Protein AF-A0A9P1P147-F1 (afdb_monomer_lite)

Structure (mmCIF, N/CA/C/O backbone):
data_AF-A0A9P1P147-F1
#
_entry.id   AF-A0A9P1P147-F1
#
loop_
_atom_site.group_PDB
_atom_site.id
_atom_site.type_symbol
_atom_site.label_atom_id
_atom_site.label_alt_id
_atom_site.label_comp_id
_atom_site.label_asym_id
_atom_site.label_entity_id
_atom_site.label_seq_id
_atom_site.pdbx_PDB_ins_code
_atom_site.Cartn_x
_atom_site.Cartn_y
_atom_site.Cartn_z
_atom_site.occupancy
_atom_site.B_iso_or_equiv
_atom_site.auth_seq_id
_atom_site.auth_comp_id
_atom_site.auth_asym_id
_atom_site.auth_atom_id
_atom_site.pdbx_PDB_model_num
ATOM 1 N N . MET A 1 1 ? 6.180 4.358 -5.690 1.00 43.38 1 MET A N 1
ATOM 2 C CA . MET A 1 1 ? 6.542 5.656 -5.078 1.00 43.38 1 MET A CA 1
ATOM 3 C C . MET A 1 1 ? 7.533 5.379 -3.962 1.00 43.38 1 MET A C 1
ATOM 5 O O . MET A 1 1 ? 7.315 4.425 -3.232 1.00 43.38 1 MET A O 1
ATOM 9 N N . ASN A 1 2 ? 8.630 6.134 -3.877 1.00 40.50 2 ASN A N 1
ATOM 10 C CA . ASN A 1 2 ? 9.681 5.904 -2.882 1.00 40.50 2 ASN A CA 1
ATOM 11 C C . ASN A 1 2 ? 9.245 6.533 -1.541 1.00 40.50 2 ASN A C 1
ATOM 13 O O . ASN A 1 2 ? 9.333 7.747 -1.371 1.00 40.50 2 ASN A O 1
ATOM 17 N N . THR A 1 3 ? 8.679 5.734 -0.633 1.00 54.81 3 THR A N 1
ATOM 18 C CA . THR A 1 3 ? 8.133 6.177 0.670 1.00 54.81 3 THR A CA 1
ATOM 19 C C . THR A 1 3 ? 9.208 6.430 1.732 1.00 54.81 3 THR A C 1
ATOM 21 O O . THR A 1 3 ? 8.891 6.941 2.803 1.00 54.81 3 THR A O 1
ATOM 24 N N . GLU A 1 4 ? 10.479 6.133 1.442 1.00 53.59 4 GLU A N 1
ATOM 25 C CA . GLU A 1 4 ? 11.575 6.142 2.424 1.00 53.59 4 GLU A CA 1
ATOM 26 C C . GLU A 1 4 ? 11.877 7.513 3.056 1.00 53.59 4 GLU A C 1
ATOM 28 O O . GLU A 1 4 ? 12.443 7.551 4.141 1.00 53.59 4 GLU A O 1
ATOM 33 N N . ASN A 1 5 ? 11.438 8.623 2.450 1.00 61.03 5 ASN A N 1
ATOM 34 C CA . ASN A 1 5 ? 11.643 9.982 2.979 1.00 61.03 5 ASN A CA 1
ATOM 35 C C . ASN A 1 5 ? 10.345 10.768 3.233 1.00 61.03 5 ASN A C 1
ATOM 37 O O . ASN A 1 5 ? 10.384 11.981 3.451 1.00 61.03 5 ASN A O 1
ATOM 41 N N . GLN A 1 6 ? 9.180 10.117 3.200 1.00 81.81 6 GLN A N 1
ATOM 42 C CA . GLN A 1 6 ? 7.925 10.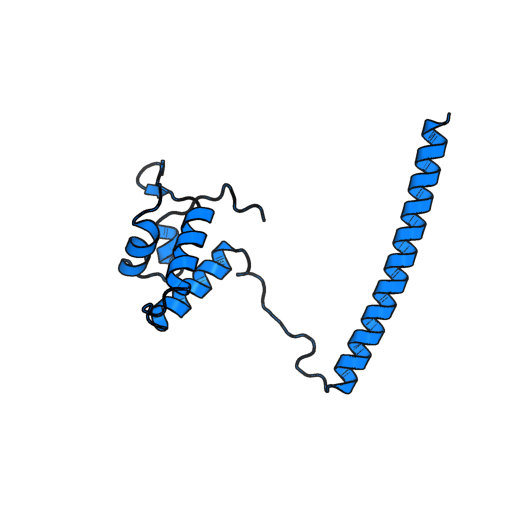799 3.509 1.00 81.81 6 GLN A CA 1
ATOM 43 C C . GLN A 1 6 ? 7.722 10.902 5.023 1.00 81.81 6 GLN A C 1
ATOM 45 O O . GLN A 1 6 ? 7.881 9.928 5.761 1.00 81.81 6 GLN A O 1
ATOM 50 N N . LYS A 1 7 ? 7.348 12.099 5.485 1.00 88.56 7 LYS A N 1
ATOM 51 C CA . LYS A 1 7 ? 7.080 12.394 6.897 1.00 88.56 7 LYS A CA 1
ATOM 52 C C . LYS A 1 7 ? 5.585 12.576 7.133 1.00 88.56 7 LYS A C 1
ATOM 54 O O . LYS A 1 7 ? 4.875 13.150 6.309 1.00 88.56 7 LYS A O 1
ATOM 59 N N . ILE A 1 8 ? 5.100 12.104 8.277 1.00 90.88 8 ILE A N 1
ATOM 60 C CA . ILE A 1 8 ? 3.690 12.169 8.659 1.00 90.88 8 ILE A CA 1
ATOM 61 C C . ILE A 1 8 ? 3.524 12.684 10.088 1.00 90.88 8 ILE A C 1
ATOM 63 O O . ILE A 1 8 ? 4.333 12.408 10.970 1.00 90.88 8 ILE A O 1
ATOM 67 N N . THR A 1 9 ? 2.455 13.442 10.332 1.00 92.56 9 THR A N 1
ATOM 68 C CA . THR A 1 9 ? 2.112 13.956 11.662 1.00 92.56 9 THR A CA 1
ATOM 69 C C . THR A 1 9 ? 0.949 13.176 12.270 1.00 92.56 9 THR A C 1
ATOM 71 O O . THR A 1 9 ? 0.176 12.502 11.583 1.00 92.56 9 THR A O 1
ATOM 74 N N . ARG A 1 10 ? 0.739 13.344 13.581 1.00 92.75 10 ARG A N 1
ATOM 75 C CA . ARG A 1 10 ? -0.474 12.844 14.255 1.00 92.75 10 ARG A CA 1
ATOM 76 C C . ARG A 1 10 ? -1.758 13.404 13.639 1.00 92.75 10 ARG A C 1
ATOM 78 O O . ARG A 1 10 ? -2.780 12.728 13.681 1.00 92.75 10 ARG A O 1
ATOM 85 N N . LEU A 1 11 ? -1.718 14.624 13.097 1.00 90.06 11 LEU A N 1
ATOM 86 C CA . LEU A 1 11 ? -2.882 15.263 12.489 1.00 90.06 11 LEU A CA 1
ATOM 87 C C . LEU A 1 11 ? -3.289 14.554 11.192 1.00 90.06 11 LEU A C 1
ATOM 89 O O . LEU A 1 11 ? -4.472 14.284 11.012 1.00 90.06 11 LEU A O 1
ATOM 93 N N . HIS A 1 12 ? -2.319 14.161 10.361 1.00 90.06 12 HIS A N 1
ATOM 94 C CA . HIS A 1 12 ? -2.579 13.371 9.151 1.00 90.06 12 HIS A CA 1
ATOM 95 C C . HIS A 1 12 ? -3.219 12.015 9.486 1.00 90.06 12 HIS A C 1
ATOM 97 O O . HIS A 1 12 ? -4.187 11.593 8.863 1.00 90.06 12 HIS A O 1
ATOM 103 N N . LEU A 1 13 ? -2.734 11.339 10.532 1.00 91.00 13 LEU A N 1
ATOM 104 C CA . LEU A 1 13 ? -3.320 10.071 10.975 1.00 91.00 13 LEU A CA 1
ATOM 105 C C . LEU A 1 13 ? -4.774 10.235 11.449 1.00 91.00 13 LEU A C 1
ATOM 107 O O . LEU A 1 13 ? -5.620 9.386 11.168 1.00 91.00 13 LEU A O 1
ATOM 111 N N . LYS A 1 14 ? -5.086 11.343 12.131 1.00 91.56 14 LYS A N 1
ATOM 112 C CA . LYS A 1 14 ? -6.461 11.675 12.534 1.00 91.56 14 LYS A CA 1
ATOM 113 C C . LYS A 1 14 ? -7.359 11.992 11.344 1.00 91.56 14 LYS A C 1
ATOM 115 O O . LYS A 1 14 ? -8.501 11.541 11.333 1.00 91.56 14 LYS A O 1
ATOM 120 N N . SER A 1 15 ? -6.866 12.737 10.351 1.00 88.06 15 SER A N 1
ATOM 121 C CA . SER A 1 15 ? -7.654 13.057 9.152 1.00 88.06 15 SER A CA 1
ATOM 122 C C . SER A 1 15 ? -8.009 11.811 8.338 1.00 88.06 15 SER A C 1
ATOM 124 O O . SER A 1 15 ? -9.024 11.809 7.654 1.00 88.06 15 SER A O 1
ATOM 126 N N . LEU A 1 16 ? -7.239 10.727 8.478 1.00 87.31 16 LEU A N 1
ATOM 127 C CA . LEU A 1 16 ? -7.547 9.409 7.909 1.00 87.31 16 LEU A CA 1
ATOM 128 C C . LEU A 1 16 ? -8.525 8.575 8.769 1.00 87.31 16 LEU A C 1
ATOM 130 O O . LEU A 1 16 ? -8.709 7.382 8.540 1.00 87.31 16 LEU A O 1
ATOM 134 N N . GLY A 1 17 ? -9.162 9.173 9.781 1.00 85.81 17 GLY A N 1
ATOM 135 C CA . GLY A 1 17 ? -10.225 8.539 10.570 1.00 85.81 17 GLY A CA 1
ATOM 136 C C . GLY A 1 17 ? -9.752 7.720 11.778 1.00 85.81 17 GLY A C 1
ATOM 137 O O . GLY A 1 17 ? -10.566 7.032 12.420 1.00 85.81 17 GLY A O 1
ATOM 138 N N . LEU A 1 18 ? -8.461 7.793 12.131 1.00 92.25 18 LEU A N 1
ATOM 139 C CA . LEU A 1 18 ? -7.948 7.195 13.363 1.00 92.25 18 LEU A CA 1
ATOM 140 C C . LEU A 1 18 ? -8.351 8.012 14.592 1.00 92.25 18 LEU A C 1
ATOM 142 O O . LEU A 1 18 ? -8.222 9.230 14.650 1.00 92.25 18 LEU A O 1
ATOM 146 N N . THR A 1 19 ? -8.794 7.302 15.626 1.00 91.62 19 THR A N 1
ATOM 147 C CA . THR A 1 19 ? -9.081 7.891 16.940 1.00 91.62 19 THR A CA 1
ATOM 148 C C . THR A 1 19 ? -7.789 8.286 17.655 1.00 91.62 19 THR A C 1
ATOM 150 O O . THR A 1 19 ? -6.775 7.607 17.489 1.00 91.62 19 THR A O 1
ATOM 153 N N . ASP A 1 20 ? -7.851 9.256 18.568 1.00 92.88 20 ASP A N 1
ATOM 154 C CA . ASP A 1 20 ? -6.725 9.657 19.430 1.00 92.88 20 ASP A CA 1
ATOM 155 C C . ASP A 1 20 ? -6.023 8.503 20.148 1.00 92.88 20 ASP A C 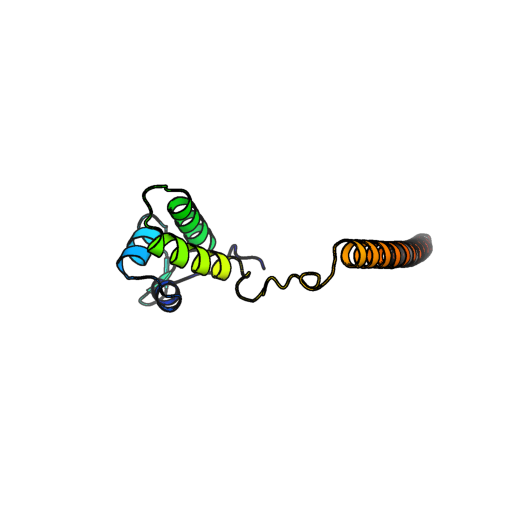1
ATOM 157 O O . ASP A 1 20 ? -4.808 8.529 20.347 1.00 92.88 20 ASP A O 1
ATOM 161 N N . TYR A 1 21 ? -6.794 7.502 20.574 1.00 92.12 21 TYR A N 1
ATOM 162 C CA . TYR A 1 21 ? -6.256 6.302 21.201 1.00 92.12 21 TYR A CA 1
ATOM 163 C C . TYR A 1 21 ? -5.344 5.536 20.234 1.00 92.12 21 TYR A C 1
ATOM 165 O O . TYR A 1 21 ? -4.175 5.322 20.535 1.00 92.12 21 TYR A O 1
ATOM 173 N N . LEU A 1 22 ? -5.850 5.205 19.042 1.00 92.19 22 LEU A N 1
ATOM 174 C CA . LEU A 1 22 ? -5.085 4.500 18.009 1.00 92.19 22 LEU A CA 1
ATOM 175 C C . LEU A 1 22 ? -3.857 5.286 17.551 1.00 92.19 22 LEU A C 1
ATOM 177 O O . LEU A 1 22 ? -2.794 4.697 17.406 1.00 92.19 22 LEU A O 1
ATOM 181 N N . VAL A 1 23 ? -3.974 6.604 17.372 1.00 94.00 23 VAL A N 1
ATOM 182 C CA . VAL A 1 23 ? -2.827 7.436 16.982 1.00 94.00 23 VAL A CA 1
ATOM 183 C C . VAL A 1 23 ? -1.728 7.368 18.036 1.00 94.00 23 VAL A C 1
ATOM 185 O O . VAL A 1 23 ? -0.580 7.117 17.683 1.00 94.00 23 VAL A O 1
ATOM 188 N N . ARG A 1 24 ? -2.068 7.534 19.324 1.00 93.88 24 ARG A N 1
ATOM 189 C CA . ARG A 1 24 ? -1.099 7.402 20.426 1.00 93.88 24 ARG A CA 1
ATOM 190 C C . ARG A 1 24 ? -0.433 6.038 20.429 1.00 93.88 24 ARG A C 1
ATOM 192 O O . ARG A 1 24 ? 0.775 5.959 20.570 1.00 93.88 24 ARG A O 1
ATOM 199 N N . GLU A 1 25 ? -1.229 4.999 20.248 1.00 92.81 25 GLU A N 1
ATOM 200 C CA . GLU A 1 25 ? -0.792 3.613 20.239 1.00 92.81 25 GLU A CA 1
ATOM 201 C C . GLU A 1 25 ? 0.142 3.270 19.067 1.00 92.81 25 GLU A C 1
ATOM 203 O O . GLU A 1 25 ? 1.039 2.453 19.236 1.00 92.81 25 GLU A O 1
ATOM 208 N N . ILE A 1 26 ? -0.044 3.874 17.890 1.00 93.75 26 ILE A N 1
ATOM 209 C CA . ILE A 1 26 ? 0.830 3.667 16.721 1.00 93.75 26 ILE A CA 1
ATOM 210 C C . ILE A 1 26 ? 2.172 4.376 16.914 1.00 93.75 26 ILE A C 1
ATOM 212 O O . ILE A 1 26 ? 3.219 3.809 16.620 1.00 93.75 26 ILE A O 1
ATOM 216 N N . VAL A 1 27 ? 2.146 5.618 17.405 1.00 93.69 27 VAL A N 1
ATOM 217 C CA . VAL A 1 27 ? 3.339 6.479 17.477 1.00 93.69 27 VAL A CA 1
ATOM 218 C C . VAL A 1 27 ? 4.086 6.394 18.810 1.00 93.69 27 VAL A C 1
ATOM 220 O O . VAL A 1 27 ? 5.023 7.157 19.028 1.00 93.69 27 VAL A O 1
ATOM 223 N N . LYS A 1 28 ? 3.648 5.520 19.726 1.00 90.81 28 LYS A N 1
ATOM 224 C CA . LYS A 1 28 ? 4.125 5.451 21.117 1.00 90.81 28 LYS A CA 1
ATOM 225 C C . LYS A 1 28 ? 5.632 5.219 21.223 1.00 90.81 28 LYS A C 1
ATOM 227 O O . LYS A 1 28 ? 6.279 5.848 22.050 1.00 90.81 28 LYS A O 1
ATOM 232 N N . GLU A 1 29 ? 6.153 4.315 20.403 1.00 90.50 29 GLU A N 1
ATOM 233 C CA . GLU A 1 29 ? 7.546 3.847 20.445 1.00 90.50 29 GLU A CA 1
ATOM 234 C C . GLU A 1 29 ? 8.322 4.256 19.187 1.00 90.50 29 GLU A C 1
ATOM 236 O O . GLU A 1 29 ? 9.431 3.787 18.952 1.00 90.50 29 GLU A O 1
ATOM 241 N N . LEU A 1 30 ? 7.734 5.131 18.365 1.00 92.69 30 LEU A N 1
ATOM 242 C CA . LEU A 1 30 ? 8.363 5.579 17.133 1.00 92.69 30 LEU A CA 1
ATOM 243 C C . LEU A 1 30 ? 9.303 6.755 17.402 1.00 92.69 30 LEU A C 1
ATOM 245 O O . LEU A 1 30 ? 8.922 7.676 18.137 1.00 92.69 30 LEU A O 1
ATOM 249 N N . PRO A 1 31 ? 10.490 6.777 16.770 1.00 90.56 31 PRO A N 1
ATOM 250 C CA . PRO A 1 31 ? 11.326 7.963 16.779 1.00 90.56 31 PRO A CA 1
ATOM 251 C C . PRO A 1 31 ? 10.552 9.117 16.136 1.00 90.56 31 PRO A C 1
ATOM 253 O O . PRO A 1 31 ? 9.871 8.954 15.120 1.00 90.56 31 PRO A O 1
ATOM 256 N N . SER A 1 32 ? 10.629 10.288 16.760 1.00 90.88 32 SER A N 1
ATOM 257 C CA . SER A 1 32 ? 9.991 11.495 16.250 1.00 90.88 32 SER A CA 1
ATOM 258 C C . SER A 1 32 ? 10.988 12.627 16.171 1.00 90.88 32 SER A C 1
ATOM 260 O O . SER A 1 32 ? 11.703 12.890 17.139 1.00 90.88 32 SER A O 1
ATOM 262 N N . GLU A 1 33 ? 10.948 13.354 15.070 1.00 90.06 33 GLU A N 1
ATOM 263 C CA . GLU A 1 33 ? 11.599 14.649 14.954 1.00 90.06 33 GLU A CA 1
ATOM 264 C C . GLU A 1 33 ? 10.586 15.749 15.300 1.00 90.06 33 GLU A C 1
ATOM 266 O O . GLU A 1 33 ? 9.367 15.553 15.226 1.00 90.06 33 GLU A O 1
ATOM 271 N N . LYS A 1 34 ? 11.079 16.918 15.706 1.00 88.75 34 LYS A N 1
ATOM 272 C CA . LYS A 1 34 ? 10.238 18.108 15.841 1.00 88.75 34 LYS A CA 1
ATOM 273 C C . LYS A 1 34 ? 10.392 18.969 14.603 1.00 88.75 34 LYS A C 1
ATOM 275 O O . LYS A 1 34 ? 11.502 19.360 14.262 1.00 88.75 34 LYS A O 1
ATOM 280 N N . GLU A 1 35 ? 9.266 19.319 14.001 1.00 86.50 35 GLU A N 1
ATOM 281 C CA . GLU A 1 35 ? 9.191 20.321 12.948 1.00 86.50 35 GLU A CA 1
ATOM 282 C C . GLU A 1 35 ? 8.125 21.342 13.346 1.00 86.50 35 GLU A C 1
ATOM 284 O O . GLU A 1 35 ? 6.938 21.027 13.487 1.00 86.50 35 GLU A O 1
ATOM 289 N N . ASN A 1 36 ? 8.566 22.574 13.607 1.00 84.94 36 ASN A N 1
ATOM 290 C CA . ASN A 1 36 ? 7.751 23.623 14.218 1.00 84.94 36 ASN A CA 1
ATOM 291 C C . ASN A 1 36 ? 7.106 23.155 15.544 1.00 84.94 36 ASN A C 1
ATOM 293 O O . ASN A 1 36 ? 7.800 22.781 16.489 1.00 84.94 36 ASN A O 1
ATOM 297 N N . LEU A 1 37 ? 5.770 23.185 15.621 1.00 86.75 37 LEU A N 1
ATOM 298 C CA . LEU A 1 37 ? 4.971 22.791 16.788 1.00 86.75 37 LEU A CA 1
ATOM 299 C C . LEU A 1 37 ? 4.540 21.314 16.763 1.00 86.75 37 LEU A C 1
ATOM 301 O O . LEU A 1 37 ? 3.833 20.869 17.669 1.00 86.75 37 LEU A O 1
ATOM 305 N N . TYR A 1 38 ? 4.933 20.550 15.740 1.00 87.06 38 TYR A N 1
ATOM 306 C CA . TYR A 1 38 ? 4.446 19.192 15.523 1.00 87.06 38 TYR A CA 1
ATOM 307 C C . TYR A 1 38 ? 5.565 18.158 15.611 1.00 87.06 38 TYR A C 1
ATOM 309 O O . TYR A 1 38 ? 6.693 18.373 15.173 1.00 87.06 38 TYR A O 1
ATOM 317 N N . ASN A 1 39 ? 5.211 16.993 16.152 1.00 91.25 39 ASN A N 1
ATOM 318 C CA . ASN A 1 39 ? 6.041 15.803 16.034 1.00 91.25 39 ASN A CA 1
ATOM 319 C C . ASN A 1 39 ? 5.777 15.160 14.669 1.00 91.25 39 ASN A C 1
ATOM 321 O O . ASN A 1 39 ? 4.623 14.849 14.337 1.00 91.25 39 ASN A O 1
ATOM 325 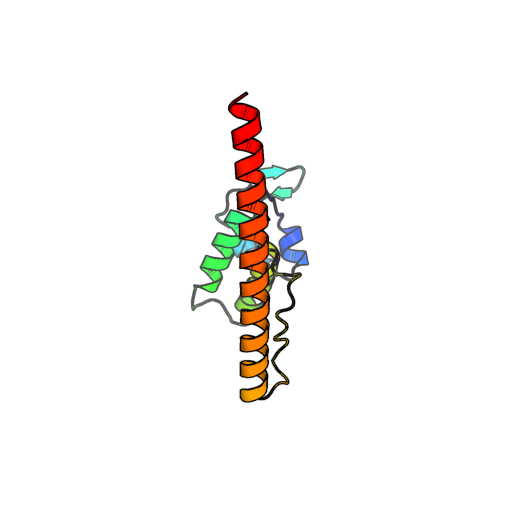N N . ILE A 1 40 ? 6.852 14.958 13.921 1.00 93.06 40 ILE A N 1
ATOM 326 C CA . ILE A 1 40 ? 6.887 14.290 12.622 1.00 93.06 40 ILE A CA 1
ATOM 327 C C . ILE A 1 40 ? 7.502 12.900 12.783 1.00 93.06 40 ILE A C 1
ATOM 329 O O . ILE A 1 40 ? 8.451 12.701 13.541 1.00 93.06 40 ILE A O 1
ATOM 333 N N . TYR A 1 41 ? 6.927 11.938 12.073 1.00 93.81 41 TYR A N 1
ATOM 334 C CA . TYR A 1 41 ? 7.302 10.529 12.093 1.00 93.81 41 TYR A CA 1
ATOM 335 C C . TYR A 1 41 ? 7.612 10.077 10.669 1.00 93.81 41 TYR A C 1
ATOM 337 O O . TYR A 1 41 ? 6.988 10.563 9.722 1.00 93.81 41 TYR A O 1
ATOM 345 N N . SER A 1 42 ? 8.533 9.131 10.510 1.00 92.69 42 SER A N 1
ATOM 346 C CA . SER A 1 42 ? 8.747 8.478 9.219 1.00 92.69 42 SER A CA 1
ATOM 347 C C . SER A 1 42 ? 7.513 7.663 8.822 1.00 92.69 42 SER A C 1
ATOM 349 O O . SER A 1 42 ? 6.964 6.917 9.639 1.00 92.69 42 SER A O 1
ATOM 351 N N . VAL A 1 43 ? 7.084 7.770 7.561 1.00 91.31 43 VAL A N 1
ATOM 352 C CA . VAL A 1 43 ? 6.007 6.932 7.014 1.00 91.31 43 VAL A CA 1
ATOM 353 C C . VAL A 1 43 ? 6.356 5.447 7.130 1.00 91.31 43 VAL A C 1
ATOM 355 O O . VAL A 1 43 ? 5.490 4.664 7.518 1.00 91.31 43 VAL A O 1
ATOM 358 N N . SER A 1 44 ? 7.615 5.061 6.897 1.00 90.81 44 SER A N 1
ATOM 359 C CA . SER A 1 44 ? 8.040 3.656 6.962 1.00 90.81 44 SER A CA 1
ATOM 360 C C . SER A 1 44 ? 7.919 3.066 8.371 1.00 90.81 44 SER A C 1
ATOM 362 O O . SER A 1 44 ? 7.479 1.927 8.541 1.00 90.81 44 SER A O 1
ATOM 364 N N . ASP A 1 45 ? 8.231 3.851 9.401 1.00 92.25 45 ASP A N 1
ATOM 365 C CA . ASP A 1 45 ? 8.098 3.434 10.799 1.00 92.25 45 ASP A CA 1
ATOM 366 C C . ASP A 1 45 ? 6.630 3.339 11.224 1.00 92.25 45 ASP A C 1
ATOM 368 O O . ASP A 1 45 ? 6.223 2.397 11.911 1.00 92.25 45 ASP A O 1
ATOM 372 N N . VAL A 1 46 ? 5.803 4.276 10.755 1.00 93.31 46 VAL A N 1
ATOM 373 C CA . VAL A 1 46 ? 4.354 4.238 10.968 1.00 93.31 46 VAL A CA 1
ATOM 374 C C . VAL A 1 46 ? 3.730 3.016 10.289 1.00 93.31 46 VAL A C 1
ATOM 376 O O . VAL A 1 46 ? 2.938 2.322 10.927 1.00 93.31 46 VAL A O 1
ATOM 379 N N . GLN A 1 47 ? 4.117 2.693 9.050 1.00 93.25 47 GLN A N 1
ATOM 380 C CA . GLN A 1 47 ? 3.671 1.483 8.345 1.00 93.25 47 GLN A CA 1
ATOM 381 C C . GLN A 1 47 ? 4.027 0.217 9.130 1.00 93.25 47 GLN A C 1
ATOM 383 O O . GLN A 1 47 ? 3.155 -0.616 9.380 1.00 93.25 47 GLN A O 1
ATOM 388 N N . LYS A 1 48 ? 5.279 0.093 9.593 1.00 93.25 48 LYS A N 1
ATOM 389 C CA . LYS A 1 48 ? 5.723 -1.048 10.411 1.00 93.25 48 LYS A CA 1
ATOM 390 C C . LYS A 1 48 ? 4.897 -1.189 11.691 1.00 93.25 48 LYS A C 1
ATOM 392 O O . LYS A 1 48 ? 4.434 -2.287 11.996 1.00 93.25 48 LYS A O 1
ATOM 397 N N . SER A 1 49 ? 4.665 -0.091 12.411 1.00 94.25 49 SER A N 1
ATOM 398 C CA . SER A 1 49 ? 3.854 -0.088 13.639 1.00 94.25 49 SER A CA 1
ATOM 399 C C . SER A 1 49 ? 2.397 -0.497 13.378 1.00 94.25 49 SER A C 1
ATOM 401 O O . SER A 1 49 ? 1.817 -1.307 14.110 1.00 94.25 49 SER A O 1
ATOM 403 N N . ILE A 1 50 ? 1.803 -0.012 12.283 1.00 94.00 50 ILE A N 1
ATOM 404 C CA . ILE A 1 50 ? 0.455 -0.414 11.865 1.00 94.00 50 ILE A CA 1
ATOM 405 C C . ILE A 1 50 ? 0.416 -1.910 11.525 1.00 94.00 50 ILE A C 1
ATOM 407 O O . ILE A 1 50 ? -0.467 -2.614 12.020 1.00 94.00 50 ILE A O 1
ATOM 411 N N . GLN A 1 51 ? 1.386 -2.420 10.762 1.00 93.88 51 GLN A N 1
ATOM 412 C CA . GLN A 1 51 ? 1.472 -3.838 10.402 1.00 93.88 51 GLN A CA 1
ATOM 413 C C . GLN A 1 51 ? 1.575 -4.734 11.645 1.00 93.88 51 GLN A C 1
ATOM 415 O O . GLN A 1 51 ? 0.869 -5.737 11.755 1.00 93.88 51 GLN A O 1
ATOM 420 N N . GLN A 1 52 ? 2.399 -4.346 12.622 1.00 93.25 52 GLN A N 1
ATOM 421 C CA . GLN A 1 52 ? 2.517 -5.052 13.901 1.00 93.25 52 GLN A CA 1
ATOM 422 C C . GLN A 1 52 ? 1.174 -5.113 14.645 1.00 93.25 52 GLN A C 1
ATOM 424 O O . GLN A 1 52 ? 0.797 -6.166 15.163 1.00 93.25 52 GLN A O 1
ATOM 429 N N . LYS A 1 53 ? 0.407 -4.015 14.661 1.00 91.75 53 LYS A N 1
ATOM 430 C CA . LYS A 1 53 ? -0.936 -3.993 15.264 1.00 91.75 53 LYS A CA 1
ATOM 431 C C . LYS A 1 53 ? -1.958 -4.820 14.494 1.00 91.75 53 LYS A C 1
ATOM 433 O O . LYS A 1 53 ? -2.810 -5.441 15.130 1.00 91.75 53 LYS A O 1
ATOM 438 N N . LEU A 1 54 ? -1.902 -4.838 13.166 1.00 92.50 54 LEU A N 1
ATOM 439 C CA . LEU A 1 54 ? -2.785 -5.665 12.341 1.00 92.50 54 LEU A CA 1
ATOM 440 C C . LEU A 1 54 ? -2.539 -7.161 12.582 1.00 92.50 54 LEU A C 1
ATOM 442 O O . LEU A 1 54 ? -3.502 -7.915 12.722 1.00 92.50 54 LEU A O 1
ATOM 446 N N . ASN A 1 55 ? -1.271 -7.554 12.731 1.00 92.12 55 ASN A N 1
ATOM 447 C CA . ASN A 1 55 ? -0.858 -8.928 13.024 1.00 92.12 55 ASN A CA 1
ATOM 448 C C . ASN A 1 55 ? -1.190 -9.372 14.461 1.00 92.12 55 ASN A C 1
ATOM 450 O O . ASN A 1 55 ? -1.174 -10.565 14.755 1.00 92.12 55 ASN A O 1
ATOM 454 N N . ASN A 1 56 ? -1.505 -8.441 15.368 1.00 91.38 56 ASN A N 1
ATOM 455 C CA . ASN A 1 56 ? -1.899 -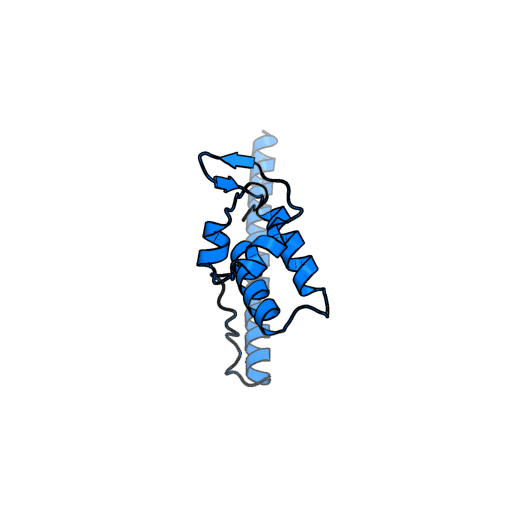8.782 16.729 1.00 91.38 56 ASN A CA 1
ATOM 456 C C . ASN A 1 56 ? -3.360 -9.291 16.759 1.00 91.38 56 ASN A C 1
ATOM 458 O O . ASN A 1 56 ? -4.287 -8.541 16.421 1.00 91.38 56 ASN A O 1
ATOM 462 N N . PRO A 1 57 ? -3.613 -10.535 17.212 1.00 88.69 57 PRO A N 1
ATOM 463 C CA . PRO A 1 57 ? -4.961 -11.100 17.272 1.00 88.69 57 PRO A CA 1
ATOM 464 C C . PRO A 1 57 ? -5.873 -10.397 18.287 1.00 88.69 57 PRO A C 1
ATOM 466 O O . PRO A 1 57 ? -7.089 -10.498 18.176 1.00 88.69 57 PRO A O 1
ATOM 469 N N . ARG A 1 58 ? -5.319 -9.656 19.258 1.00 91.25 58 ARG A N 1
ATOM 470 C CA . ARG A 1 58 ? -6.097 -8.898 20.257 1.00 91.25 58 ARG A CA 1
ATOM 471 C C . ARG A 1 58 ? -6.640 -7.568 19.727 1.00 91.25 58 ARG A C 1
ATOM 473 O O . ARG A 1 58 ? -7.424 -6.909 20.413 1.00 91.25 58 ARG A O 1
ATOM 480 N N . THR A 1 59 ? -6.223 -7.142 18.537 1.00 88.62 59 THR A N 1
ATOM 481 C CA . THR A 1 59 ? -6.723 -5.912 17.919 1.00 88.62 59 THR A CA 1
ATOM 482 C C . THR A 1 59 ? -8.179 -6.091 17.507 1.00 88.62 59 THR A C 1
ATOM 484 O O . THR A 1 59 ? -8.494 -6.962 16.703 1.00 88.62 59 THR A O 1
ATOM 487 N N . LYS A 1 60 ? -9.070 -5.242 18.034 1.00 91.38 60 LYS A N 1
ATOM 488 C CA . LYS A 1 60 ? -10.500 -5.258 17.691 1.00 91.38 60 LYS A CA 1
ATOM 489 C C . LYS A 1 60 ? -10.709 -5.091 16.183 1.00 91.38 60 LYS A C 1
ATOM 491 O O . LYS A 1 60 ? -10.058 -4.246 15.569 1.00 91.38 60 LYS A O 1
ATOM 496 N N . ASP A 1 61 ? -11.697 -5.784 15.621 1.00 89.38 61 ASP A N 1
ATOM 497 C CA . ASP A 1 61 ? -12.011 -5.73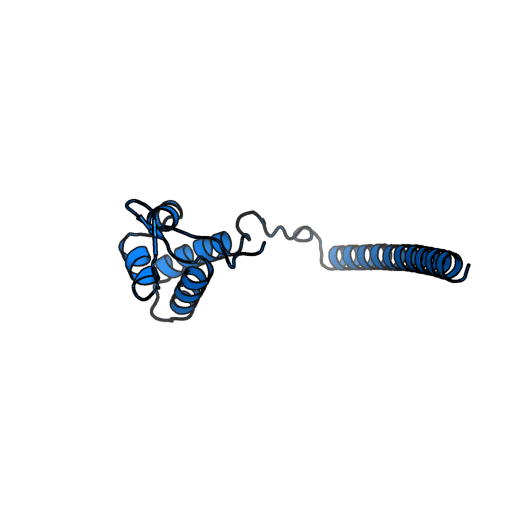1 14.184 1.00 89.38 61 ASP A CA 1
ATOM 498 C C . ASP A 1 61 ? -12.278 -4.316 13.665 1.00 89.38 61 ASP A C 1
ATOM 500 O O . ASP A 1 61 ? -11.840 -3.949 12.576 1.00 89.38 61 ASP A O 1
ATOM 504 N N . THR A 1 62 ? -12.952 -3.478 14.456 1.00 89.19 62 THR A N 1
ATOM 505 C CA . THR A 1 62 ? -13.215 -2.078 14.089 1.00 89.19 62 THR A CA 1
ATOM 506 C C . THR A 1 62 ? -11.927 -1.268 13.962 1.00 89.19 62 THR A C 1
ATOM 508 O O . THR A 1 62 ? -11.783 -0.472 13.034 1.00 89.19 62 THR A O 1
ATOM 511 N N . SER A 1 63 ? -10.967 -1.487 14.862 1.00 90.88 63 SER A N 1
ATOM 512 C CA . SER A 1 63 ? -9.636 -0.886 14.784 1.00 90.88 63 SER A CA 1
ATOM 513 C C . SER A 1 63 ? -8.841 -1.464 13.619 1.00 90.88 63 SER A C 1
ATOM 515 O O . SER A 1 63 ? -8.213 -0.700 12.895 1.00 90.88 63 SER A O 1
ATOM 517 N N . ARG A 1 64 ? -8.913 -2.781 13.393 1.00 92.00 64 ARG A N 1
ATOM 518 C CA . ARG A 1 64 ? -8.228 -3.467 12.291 1.00 92.00 64 ARG A CA 1
ATOM 519 C C . ARG A 1 64 ? -8.655 -2.916 10.930 1.00 92.00 64 ARG A C 1
ATOM 521 O O . ARG A 1 64 ? -7.792 -2.569 10.135 1.00 92.00 64 ARG A O 1
ATOM 528 N N . LYS A 1 65 ? -9.962 -2.735 10.699 1.00 90.50 65 LYS A N 1
ATOM 529 C CA . LYS A 1 65 ? -10.492 -2.124 9.465 1.00 90.50 65 LYS A CA 1
ATOM 530 C C . LYS A 1 65 ? -9.942 -0.715 9.237 1.00 90.50 65 LYS A C 1
ATOM 532 O O . LYS A 1 65 ? -9.459 -0.418 8.153 1.00 90.50 65 LYS A O 1
ATOM 537 N N . LYS A 1 66 ? -9.959 0.141 10.266 1.00 90.94 66 LYS A N 1
ATOM 538 C CA . LYS A 1 66 ? -9.419 1.509 10.165 1.00 90.94 66 LYS A CA 1
ATOM 539 C C . LYS A 1 66 ? -7.914 1.525 9.892 1.00 90.94 66 LYS A C 1
ATOM 541 O O . LYS A 1 66 ? -7.447 2.318 9.087 1.00 90.94 66 LYS A O 1
ATOM 546 N N . LEU A 1 67 ? -7.164 0.653 10.562 1.00 92.94 67 LEU A N 1
ATOM 547 C CA . LEU A 1 67 ? -5.719 0.521 10.383 1.00 92.94 67 LEU A CA 1
ATOM 548 C C . LEU A 1 67 ? -5.355 0.014 8.980 1.00 92.94 67 LEU A C 1
ATOM 550 O O . LEU A 1 67 ? -4.395 0.514 8.407 1.00 92.94 67 LEU A O 1
ATOM 554 N N . ALA A 1 68 ? -6.130 -0.919 8.418 1.00 90.94 68 ALA A N 1
ATOM 555 C CA . ALA A 1 68 ? -5.924 -1.428 7.061 1.00 90.94 68 ALA A CA 1
ATOM 556 C C . ALA A 1 68 ? -6.098 -0.327 6.003 1.00 90.94 68 ALA A C 1
ATOM 558 O O . ALA A 1 68 ? -5.222 -0.151 5.165 1.00 90.94 68 ALA A O 1
ATOM 559 N N . VAL A 1 69 ? -7.153 0.488 6.112 1.00 88.69 69 VAL A N 1
ATOM 560 C CA . VAL A 1 69 ? -7.386 1.626 5.200 1.00 88.69 69 VAL A CA 1
ATOM 561 C C . VAL A 1 69 ? -6.236 2.637 5.254 1.00 88.69 69 VAL A C 1
ATOM 563 O O . VAL A 1 69 ? -5.772 3.126 4.227 1.00 88.69 69 VAL A O 1
ATOM 566 N N . VAL A 1 70 ? -5.742 2.946 6.455 1.00 89.81 70 VAL A N 1
ATOM 567 C CA . VAL A 1 70 ? -4.595 3.854 6.618 1.00 89.81 70 VAL A CA 1
ATOM 568 C C . VAL A 1 70 ? -3.331 3.251 6.011 1.00 89.81 70 VAL A C 1
ATOM 570 O O . VAL A 1 70 ? -2.572 3.971 5.371 1.00 89.81 70 VAL A O 1
ATOM 573 N N . LEU A 1 71 ? -3.103 1.948 6.187 1.00 91.19 71 LEU A N 1
ATOM 574 C CA . LEU A 1 71 ? -1.958 1.259 5.600 1.00 91.19 71 LEU A CA 1
ATOM 575 C C . LEU A 1 71 ? -2.005 1.295 4.067 1.00 91.19 71 LEU A C 1
ATOM 577 O O . LEU A 1 71 ? -1.010 1.643 3.444 1.00 91.19 71 LEU A O 1
ATOM 581 N N . GLU A 1 72 ? -3.161 1.023 3.462 1.00 87.00 72 GLU A N 1
ATOM 582 C CA . GLU A 1 72 ? -3.356 1.131 2.009 1.00 87.00 72 GLU A CA 1
ATOM 583 C C . GLU A 1 72 ? -3.095 2.551 1.494 1.00 87.00 72 GLU A C 1
ATOM 585 O O . GLU A 1 72 ? -2.502 2.734 0.427 1.00 87.00 72 GLU A O 1
ATOM 590 N N . TRP A 1 73 ? -3.497 3.570 2.258 1.00 86.62 73 TRP A N 1
ATOM 591 C CA . TRP A 1 73 ? -3.198 4.963 1.933 1.00 86.62 73 TRP A CA 1
ATOM 592 C C . TRP A 1 73 ? -1.698 5.262 1.989 1.00 86.62 73 TRP A C 1
ATOM 594 O O . TRP A 1 73 ? -1.161 5.843 1.047 1.00 86.62 73 TRP A O 1
ATOM 604 N N . LEU A 1 74 ? -1.008 4.815 3.045 1.00 87.31 74 LEU A N 1
ATOM 605 C CA . LEU A 1 74 ? 0.442 4.991 3.199 1.00 87.31 74 LEU A CA 1
ATOM 606 C C . LEU A 1 74 ? 1.243 4.223 2.138 1.00 87.31 74 LEU A C 1
ATOM 608 O O . LEU A 1 74 ? 2.276 4.706 1.685 1.00 87.31 74 LEU A O 1
ATOM 612 N N . ASP A 1 75 ? 0.741 3.071 1.695 1.00 84.12 75 ASP A N 1
ATOM 613 C CA . ASP A 1 75 ? 1.311 2.287 0.594 1.00 84.12 75 ASP A CA 1
ATOM 614 C C . ASP A 1 75 ? 1.099 2.947 -0.784 1.00 84.12 75 ASP A C 1
ATOM 616 O O . ASP A 1 75 ? 1.592 2.446 -1.797 1.00 84.12 75 ASP A O 1
ATOM 620 N N . GLY A 1 76 ? 0.335 4.043 -0.858 1.00 74.69 76 GLY A N 1
ATOM 621 C CA . GLY A 1 76 ? -0.052 4.679 -2.118 1.00 74.69 76 GLY A CA 1
ATOM 622 C C . GLY A 1 76 ? -1.071 3.869 -2.929 1.00 74.69 76 GLY A C 1
ATOM 623 O O . GLY A 1 76 ? -1.328 4.193 -4.088 1.00 74.69 76 GLY A O 1
ATOM 624 N N . LYS A 1 77 ? -1.678 2.835 -2.331 1.00 68.00 77 LYS A N 1
ATOM 625 C CA . LYS A 1 77 ? -2.725 2.000 -2.944 1.00 68.00 77 LYS A CA 1
ATOM 626 C C . LYS A 1 77 ? -4.107 2.653 -2.886 1.00 68.00 77 LYS A C 1
ATOM 628 O O . LYS A 1 77 ? -5.001 2.233 -3.604 1.00 68.00 77 LYS A O 1
ATOM 633 N N . SER A 1 78 ? -4.273 3.725 -2.107 1.00 56.47 78 SER A N 1
ATOM 634 C CA . SER A 1 78 ? -5.539 4.468 -1.958 1.00 56.47 78 SER A CA 1
ATOM 635 C C . SER A 1 78 ? -6.139 5.015 -3.265 1.00 56.47 78 SER A C 1
ATOM 637 O O . SER A 1 78 ? -7.324 5.339 -3.267 1.00 56.47 78 SER A O 1
ATOM 639 N N . ASN A 1 79 ? -5.369 5.130 -4.352 1.00 56.41 79 ASN A N 1
ATOM 640 C CA . ASN A 1 79 ? -5.882 5.536 -5.669 1.00 56.41 79 ASN A CA 1
ATOM 641 C C . ASN A 1 79 ? -6.119 4.353 -6.624 1.00 56.41 79 ASN A C 1
ATOM 643 O O . ASN A 1 79 ? -6.465 4.562 -7.786 1.00 56.41 79 ASN A O 1
ATOM 647 N N . VAL A 1 80 ? -5.925 3.118 -6.164 1.00 53.12 80 VAL A N 1
ATOM 648 C CA . VAL A 1 80 ? -6.118 1.909 -6.962 1.00 53.12 80 VAL A CA 1
ATOM 649 C C . VAL A 1 80 ? -7.455 1.300 -6.569 1.00 53.12 80 VAL A C 1
ATOM 651 O O . VAL A 1 80 ? -7.589 0.653 -5.536 1.00 53.12 80 VAL A O 1
ATOM 654 N N . ILE A 1 81 ? -8.470 1.519 -7.399 1.00 57.22 81 ILE A N 1
ATOM 655 C CA . ILE A 1 81 ? -9.695 0.727 -7.317 1.00 57.22 81 ILE A CA 1
ATOM 656 C C . ILE A 1 81 ? -9.347 -0.638 -7.911 1.00 57.22 81 ILE A C 1
ATOM 658 O O . ILE A 1 81 ? -9.097 -0.735 -9.113 1.00 57.22 81 ILE A O 1
ATOM 662 N N . GLU A 1 82 ? -9.321 -1.689 -7.090 1.00 57.59 82 GLU A N 1
ATOM 663 C CA . GLU A 1 82 ? -9.268 -3.062 -7.596 1.00 57.59 82 GLU A CA 1
ATOM 664 C C . GLU A 1 82 ? -10.581 -3.365 -8.328 1.00 57.59 82 GLU A C 1
ATOM 666 O O . GLU A 1 82 ? -11.592 -3.758 -7.744 1.00 57.59 82 GLU A O 1
ATOM 671 N N . VAL A 1 83 ? -10.591 -3.112 -9.635 1.00 62.06 83 VAL A N 1
ATOM 672 C CA . VAL A 1 83 ? -11.682 -3.495 -10.524 1.00 62.06 83 VAL A CA 1
ATOM 673 C C . VAL A 1 83 ? -11.285 -4.803 -11.188 1.00 62.06 83 VAL A C 1
ATOM 675 O O . VAL A 1 83 ? -10.417 -4.827 -12.057 1.00 62.06 83 VAL A O 1
ATOM 678 N N . ASP A 1 84 ? -11.948 -5.897 -10.815 1.00 77.38 84 ASP A N 1
ATOM 679 C CA . ASP A 1 84 ? -11.938 -7.098 -11.648 1.00 77.38 84 ASP A CA 1
ATOM 680 C C . ASP A 1 84 ? -12.733 -6.794 -12.928 1.00 77.38 84 ASP A C 1
ATOM 682 O O . ASP A 1 84 ? -13.964 -6.880 -12.969 1.00 77.38 84 ASP A O 1
ATOM 686 N N . PHE A 1 85 ? -12.017 -6.383 -13.976 1.00 76.44 85 PHE A N 1
ATOM 687 C CA . PHE A 1 85 ? -12.580 -6.085 -15.295 1.00 76.44 85 PHE A CA 1
ATOM 688 C C . PHE A 1 85 ? -13.227 -7.311 -15.954 1.00 76.44 85 PHE A C 1
ATOM 690 O O . PHE A 1 85 ? -14.005 -7.161 -16.894 1.00 76.44 85 PHE A O 1
ATOM 697 N N . LEU A 1 86 ? -12.949 -8.513 -15.443 1.00 84.81 86 LEU A N 1
ATOM 698 C CA . LEU A 1 86 ? -13.481 -9.774 -15.942 1.00 84.81 86 LEU A CA 1
ATOM 699 C C . LEU A 1 86 ? -14.651 -10.290 -15.094 1.00 84.81 86 LEU A C 1
ATOM 701 O O . LEU A 1 86 ? -15.223 -11.334 -15.414 1.00 84.81 86 LEU A O 1
ATOM 705 N N . LYS A 1 87 ? -15.060 -9.562 -14.043 1.00 84.06 87 LYS A N 1
ATOM 706 C CA . LYS A 1 87 ? -16.054 -10.036 -13.065 1.00 84.06 87 LYS A CA 1
ATOM 707 C C . LYS A 1 87 ? -17.392 -10.456 -13.681 1.00 84.06 87 LYS A C 1
ATOM 709 O O . LYS A 1 87 ? -18.012 -11.394 -13.194 1.00 84.06 87 LYS A O 1
ATOM 714 N N . ASN A 1 88 ? -17.808 -9.797 -14.764 1.00 87.94 88 ASN A N 1
ATOM 715 C CA . ASN A 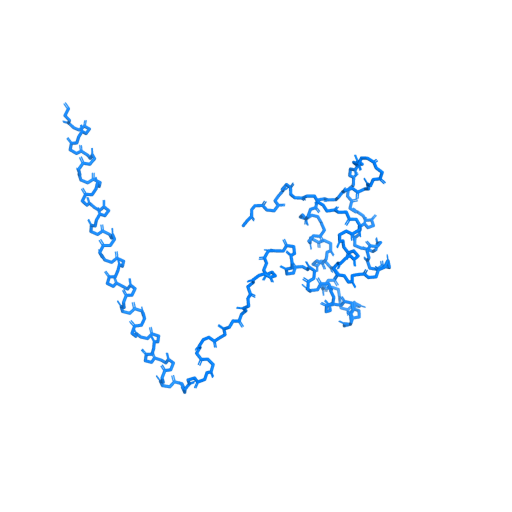1 88 ? -19.087 -10.042 -15.442 1.00 87.94 88 ASN A CA 1
ATOM 716 C C . ASN A 1 88 ? -19.000 -11.096 -16.560 1.00 87.94 88 ASN A C 1
ATOM 718 O O . ASN A 1 88 ? -20.006 -11.376 -17.206 1.00 87.94 88 ASN A O 1
ATOM 722 N N . LEU A 1 89 ? -17.816 -11.655 -16.817 1.00 89.62 89 LEU A N 1
ATOM 723 C CA . LEU A 1 89 ? -17.615 -12.674 -17.840 1.00 89.62 89 LEU A CA 1
ATOM 724 C C . LEU A 1 89 ? -17.789 -14.074 -17.251 1.00 89.62 89 LEU A C 1
ATOM 726 O O . LEU A 1 89 ? -17.352 -14.349 -16.127 1.00 89.62 89 LEU A O 1
ATOM 730 N N . THR A 1 90 ? -18.378 -14.966 -18.045 1.00 93.19 90 THR A N 1
ATOM 731 C CA . THR A 1 90 ? -18.383 -16.409 -17.765 1.00 93.19 90 THR A CA 1
ATOM 732 C C . THR A 1 90 ? -16.956 -16.974 -17.800 1.00 93.19 90 THR A C 1
ATOM 734 O O . THR A 1 90 ? -16.086 -16.370 -18.431 1.00 93.19 90 THR A O 1
ATOM 737 N N . PRO A 1 91 ? -16.675 -18.119 -17.151 1.00 91.75 91 PRO A N 1
ATOM 738 C CA . PRO A 1 91 ? -15.337 -18.714 -17.146 1.00 91.75 91 PRO A CA 1
ATOM 739 C C . PRO A 1 91 ? -14.718 -18.873 -18.542 1.00 91.75 91 PRO A C 1
ATOM 741 O O . PRO A 1 91 ? -13.561 -18.502 -18.730 1.00 91.75 91 PRO A O 1
ATOM 744 N N . ASP A 1 92 ? -15.501 -19.316 -19.527 1.00 92.94 92 ASP A N 1
ATOM 745 C CA . ASP A 1 92 ? -15.029 -19.498 -20.904 1.00 92.94 92 ASP A CA 1
ATOM 746 C C . ASP A 1 92 ? -14.653 -18.163 -21.558 1.00 92.94 92 ASP A C 1
ATOM 748 O O . ASP A 1 92 ? -13.580 -18.030 -22.141 1.00 92.94 92 ASP A O 1
ATOM 752 N N . GLN A 1 93 ? -15.478 -17.128 -21.372 1.00 91.06 93 GLN A N 1
ATOM 753 C CA . GLN A 1 93 ? -15.194 -15.778 -21.872 1.00 91.06 93 GLN A CA 1
ATOM 754 C C . GLN A 1 93 ? -13.972 -15.148 -21.195 1.00 91.06 93 GLN A C 1
ATOM 756 O O . GLN A 1 93 ? -13.217 -14.414 -21.832 1.00 91.06 93 GLN A O 1
ATOM 761 N N . ARG A 1 94 ? -13.756 -15.423 -19.901 1.00 92.00 94 ARG A N 1
ATOM 762 C CA . ARG A 1 94 ? -12.538 -14.993 -19.197 1.00 92.00 94 ARG A CA 1
ATOM 763 C C . ARG A 1 94 ? -11.315 -15.656 -19.806 1.00 92.00 94 ARG A C 1
ATOM 765 O O . ARG A 1 94 ? -10.320 -14.983 -20.055 1.00 92.00 94 ARG A O 1
ATOM 772 N N . LEU A 1 95 ? -11.396 -16.961 -20.041 1.00 91.31 95 LEU A N 1
ATOM 773 C CA . LEU A 1 95 ? -10.302 -17.743 -20.593 1.00 91.31 95 LEU A CA 1
ATOM 774 C C . LEU A 1 95 ? -9.954 -17.274 -22.012 1.00 91.31 95 LEU A C 1
ATOM 776 O O . LEU A 1 95 ? -8.789 -17.017 -22.300 1.00 91.31 95 LEU A O 1
ATOM 780 N N . GLU A 1 96 ? -10.959 -17.072 -22.864 1.00 93.56 96 GLU A N 1
ATOM 781 C CA . GLU A 1 96 ? -10.791 -16.538 -24.218 1.00 93.56 96 GLU A CA 1
ATOM 782 C C . GLU A 1 96 ? -10.157 -15.139 -24.205 1.00 93.56 96 GLU A C 1
ATOM 784 O O . GLU A 1 96 ? -9.187 -14.884 -24.924 1.00 93.56 96 GLU A O 1
ATOM 789 N N . PHE A 1 97 ? -10.646 -14.245 -23.337 1.00 92.56 97 PHE A N 1
ATOM 790 C CA . PHE A 1 97 ? -10.072 -12.911 -23.170 1.00 92.56 97 PHE A CA 1
ATOM 791 C C . PHE A 1 97 ? -8.597 -12.976 -22.757 1.00 92.56 97 PHE A C 1
ATOM 793 O O . PHE A 1 97 ? -7.760 -12.281 -23.335 1.00 92.56 97 PHE A O 1
ATOM 800 N N . LEU A 1 98 ? -8.265 -13.821 -21.776 1.00 92.38 98 LEU A N 1
ATOM 801 C CA . LEU A 1 98 ? -6.896 -13.990 -21.294 1.00 92.38 98 LEU A CA 1
ATOM 802 C C . LEU A 1 98 ? -5.984 -14.573 -22.377 1.00 92.38 98 LEU A C 1
ATOM 804 O O . LEU A 1 98 ? -4.880 -14.065 -22.561 1.00 92.38 98 LEU A O 1
ATOM 808 N N . TYR A 1 99 ? -6.441 -15.574 -23.134 1.00 94.31 99 TYR A N 1
ATOM 809 C CA . TYR A 1 99 ? -5.677 -16.137 -24.251 1.00 94.31 99 TYR A CA 1
ATOM 810 C C . TYR A 1 99 ? -5.389 -15.098 -25.327 1.00 94.31 99 TYR A C 1
ATOM 812 O O . TYR A 1 99 ? -4.235 -14.934 -25.728 1.00 94.31 99 TYR A O 1
ATOM 820 N N . LYS A 1 100 ? -6.416 -14.356 -25.754 1.00 94.12 100 LYS A N 1
ATOM 821 C CA . LYS A 1 100 ? -6.259 -13.283 -26.736 1.00 94.12 100 LYS A CA 1
ATOM 822 C C . LYS A 1 100 ? -5.265 -12.239 -26.241 1.00 94.12 100 LYS A C 1
ATOM 824 O O . LYS A 1 100 ? -4.344 -11.867 -26.963 1.00 94.12 100 LYS A O 1
ATOM 829 N N . ARG A 1 101 ? -5.421 -11.801 -24.990 1.00 92.12 101 ARG A N 1
ATOM 830 C CA . ARG A 1 101 ? -4.556 -10.778 -24.409 1.00 92.12 101 ARG A CA 1
ATOM 831 C C . ARG A 1 101 ? -3.108 -11.243 -24.301 1.00 92.12 101 ARG A C 1
ATOM 833 O O . ARG A 1 101 ? -2.202 -10.459 -24.566 1.00 92.12 101 ARG A O 1
ATOM 840 N N . ASN A 1 102 ? -2.895 -12.501 -23.930 1.00 94.06 102 ASN A N 1
ATOM 841 C CA . ASN A 1 102 ? -1.564 -13.082 -23.832 1.00 94.06 102 ASN A CA 1
ATOM 842 C C . ASN A 1 102 ? -0.887 -13.160 -25.209 1.00 94.06 102 ASN A C 1
ATOM 844 O O . ASN A 1 102 ? 0.282 -12.817 -25.343 1.00 94.06 102 ASN A O 1
ATOM 848 N N . HIS A 1 103 ? -1.641 -13.526 -26.249 1.00 94.62 103 HIS A N 1
ATOM 849 C CA . HIS A 1 103 ? -1.124 -13.551 -27.614 1.00 94.62 103 HIS A CA 1
ATOM 850 C C . HIS A 1 103 ? -0.749 -12.149 -28.123 1.00 94.62 103 HIS A C 1
ATOM 852 O O . HIS A 1 103 ? 0.343 -11.961 -28.648 1.00 94.62 103 HIS A O 1
ATOM 858 N N . GLU A 1 104 ? -1.598 -11.140 -27.894 1.00 94.75 104 GLU A N 1
ATOM 859 C CA . GLU A 1 104 ? -1.282 -9.744 -28.236 1.00 94.75 104 GLU A CA 1
ATOM 860 C C . GLU A 1 104 ? -0.009 -9.239 -27.543 1.00 94.75 104 GLU A C 1
ATOM 862 O O . GLU A 1 104 ? 0.771 -8.493 -28.135 1.00 94.75 104 GLU A O 1
ATOM 867 N N . LEU A 1 105 ? 0.187 -9.607 -26.274 1.00 94.81 105 LEU A N 1
ATOM 868 C CA . LEU A 1 105 ? 1.377 -9.224 -25.516 1.00 94.81 105 LEU A CA 1
ATOM 869 C C . LEU A 1 105 ? 2.632 -9.918 -26.044 1.00 94.81 105 LEU A C 1
ATOM 871 O O . LEU A 1 105 ? 3.662 -9.262 -26.157 1.00 94.81 105 LEU A O 1
ATOM 875 N N . PHE A 1 106 ? 2.532 -11.193 -26.414 1.00 95.31 106 PHE A N 1
ATOM 876 C CA . PHE A 1 106 ? 3.633 -11.942 -27.013 1.00 95.31 106 PHE A CA 1
ATOM 877 C C . PHE A 1 106 ? 4.099 -11.328 -28.343 1.00 95.31 106 PHE A C 1
ATOM 879 O O . PHE A 1 106 ? 5.296 -11.144 -28.559 1.00 95.31 106 PHE A O 1
ATOM 886 N N . GLU A 1 107 ? 3.167 -10.942 -29.220 1.00 96.31 107 GLU A N 1
ATOM 887 C CA . GLU A 1 107 ? 3.530 -10.285 -30.484 1.00 96.31 107 GLU A CA 1
ATOM 888 C C . GLU A 1 107 ? 4.181 -8.913 -30.249 1.00 96.31 107 GLU A C 1
ATOM 890 O O . GLU A 1 107 ? 5.182 -8.587 -30.886 1.00 96.31 107 GLU A O 1
ATOM 895 N N . LYS A 1 108 ? 3.685 -8.137 -29.276 1.00 94.19 108 LYS A N 1
ATOM 896 C CA . LYS A 1 108 ? 4.312 -6.862 -28.889 1.00 94.19 108 LYS A CA 1
ATOM 897 C C . LYS A 1 108 ? 5.707 -7.037 -28.304 1.00 94.19 108 LYS A C 1
ATOM 899 O O . LYS A 1 108 ? 6.597 -6.249 -28.602 1.00 94.19 108 LYS A O 1
ATOM 904 N N . GLU A 1 109 ? 5.906 -8.043 -27.460 1.00 93.94 109 GLU A N 1
ATOM 905 C CA . GLU A 1 109 ? 7.223 -8.355 -26.903 1.00 93.94 109 GLU A CA 1
ATOM 906 C C . GLU A 1 109 ? 8.220 -8.677 -28.020 1.00 93.94 109 GLU A C 1
ATOM 908 O O . GLU A 1 109 ? 9.346 -8.179 -28.023 1.00 93.94 109 GLU A O 1
ATOM 913 N N . LYS A 1 110 ? 7.791 -9.459 -29.013 1.00 95.56 110 LYS A N 1
ATOM 914 C CA . LYS A 1 110 ? 8.606 -9.788 -30.181 1.00 95.56 110 LYS A CA 1
ATOM 915 C C . LYS A 1 110 ? 8.990 -8.546 -30.990 1.00 95.56 110 LYS A C 1
ATOM 917 O O . LYS A 1 110 ? 10.154 -8.425 -31.365 1.00 95.56 110 LYS A O 1
ATOM 922 N N . GLU A 1 111 ? 8.048 -7.636 -31.230 1.00 96.25 111 GLU A N 1
ATOM 923 C CA . GLU A 1 111 ? 8.298 -6.362 -31.919 1.00 96.25 111 GLU A CA 1
ATOM 924 C C . GLU A 1 111 ? 9.322 -5.505 -31.156 1.00 96.25 111 GLU A C 1
ATOM 926 O O . GLU A 1 111 ? 10.344 -5.111 -31.715 1.00 96.25 111 GLU A O 1
ATOM 931 N N . ILE A 1 112 ? 9.126 -5.322 -29.846 1.00 95.12 112 ILE A N 1
ATOM 932 C CA . ILE A 1 112 ? 10.040 -4.553 -28.985 1.00 95.12 112 ILE A CA 1
ATOM 933 C C . ILE A 1 112 ? 11.448 -5.161 -28.975 1.00 95.12 112 ILE A C 1
ATOM 935 O O . ILE A 1 112 ? 12.442 -4.433 -29.024 1.00 95.12 112 ILE A O 1
ATOM 939 N N . ASN A 1 113 ? 11.557 -6.488 -28.918 1.00 94.62 113 ASN A N 1
ATOM 940 C CA . ASN A 1 113 ? 12.851 -7.166 -28.950 1.00 94.62 113 ASN A CA 1
ATOM 941 C C . ASN A 1 113 ? 13.571 -6.930 -30.284 1.00 94.62 113 ASN A C 1
ATOM 943 O O . ASN A 1 113 ? 14.764 -6.633 -30.285 1.00 94.62 113 ASN A O 1
ATOM 947 N N . GLN A 1 114 ? 12.850 -6.977 -31.408 1.00 95.12 114 GLN A N 1
ATOM 948 C CA . GLN A 1 114 ? 13.421 -6.674 -32.723 1.00 95.12 114 GLN A CA 1
ATOM 949 C C . GLN A 1 114 ? 13.911 -5.224 -32.814 1.00 95.12 114 GLN A C 1
ATOM 951 O O . GLN A 1 114 ? 15.040 -4.984 -33.245 1.00 95.12 114 GLN A O 1
ATOM 956 N N . GLU A 1 115 ? 13.108 -4.259 -32.361 1.00 95.00 115 GLU A N 1
ATOM 957 C CA . GLU A 1 115 ? 13.505 -2.846 -32.325 1.00 95.00 115 GLU A CA 1
ATOM 958 C C . GLU A 1 115 ? 14.741 -2.622 -31.443 1.00 95.00 115 GLU A C 1
ATOM 960 O O . GLU A 1 115 ? 15.665 -1.885 -31.809 1.00 95.00 115 GLU A O 1
ATOM 965 N N . THR A 1 116 ? 14.785 -3.297 -30.293 1.00 93.88 116 THR A N 1
ATOM 966 C CA . THR A 1 116 ? 15.905 -3.232 -29.350 1.00 93.88 116 THR A CA 1
ATOM 967 C C . THR A 1 116 ? 17.182 -3.789 -29.977 1.00 93.88 116 THR A C 1
ATOM 969 O O . THR A 1 116 ? 18.231 -3.141 -29.914 1.00 93.88 116 THR A O 1
ATOM 972 N N . ASP A 1 117 ? 17.107 -4.942 -30.643 1.00 95.06 117 ASP A N 1
ATOM 973 C CA . ASP A 1 117 ? 18.245 -5.553 -31.334 1.00 95.06 117 ASP A CA 1
ATOM 974 C C . ASP A 1 117 ? 18.768 -4.666 -32.470 1.00 95.06 117 ASP A C 1
ATOM 976 O O . ASP A 1 117 ? 19.983 -4.507 -32.646 1.00 95.06 117 ASP A O 1
ATOM 980 N N . GLU A 1 118 ? 17.873 -4.023 -33.224 1.00 95.19 118 GLU A N 1
ATOM 981 C CA . GLU A 1 118 ? 18.267 -3.070 -34.258 1.00 95.19 118 GLU A CA 1
ATOM 982 C C . GLU A 1 118 ? 18.976 -1.839 -33.692 1.00 95.19 118 GLU A C 1
ATOM 984 O O . GLU A 1 118 ? 19.996 -1.408 -34.247 1.00 95.19 118 GLU A O 1
ATOM 989 N N . LEU A 1 119 ? 18.463 -1.277 -32.595 1.00 95.00 119 LEU A N 1
ATOM 990 C CA . LEU A 1 119 ? 19.079 -0.154 -31.890 1.00 95.00 119 LEU A CA 1
ATOM 991 C C . LEU A 1 119 ? 20.467 -0.523 -31.362 1.00 95.00 119 LEU A C 1
ATOM 993 O O . LEU A 1 119 ? 21.429 0.213 -31.599 1.00 95.00 119 LEU A O 1
ATOM 997 N N . LEU A 1 120 ? 20.602 -1.684 -30.717 1.00 93.62 120 LEU A N 1
ATOM 998 C CA . LEU A 1 120 ? 21.883 -2.185 -30.217 1.00 93.62 120 LEU A CA 1
ATOM 999 C C . LEU A 1 120 ? 22.883 -2.408 -31.354 1.00 93.62 120 LEU A C 1
ATOM 1001 O O . LEU A 1 120 ? 24.057 -2.048 -31.224 1.00 93.62 120 LEU A O 1
ATOM 1005 N N . ARG A 1 121 ? 22.435 -2.948 -32.492 1.00 94.31 121 ARG A N 1
ATOM 1006 C CA . ARG A 1 121 ? 23.275 -3.113 -33.683 1.00 94.31 121 ARG A CA 1
ATOM 1007 C C . ARG A 1 121 ? 23.771 -1.767 -34.213 1.00 94.31 121 ARG A C 1
ATOM 1009 O O . ARG A 1 121 ? 24.970 -1.628 -34.455 1.00 94.31 121 ARG A O 1
ATOM 1016 N N . LYS A 1 122 ? 22.885 -0.774 -34.358 1.00 92.19 122 LYS A N 1
ATOM 1017 C CA . LYS A 1 122 ? 23.247 0.586 -34.806 1.00 92.19 122 LYS A CA 1
ATOM 1018 C C . LYS A 1 122 ? 24.239 1.247 -33.845 1.00 92.19 122 LYS A C 1
ATOM 1020 O O . LYS A 1 122 ? 25.231 1.815 -34.294 1.00 92.19 122 LYS A O 1
ATOM 1025 N N . ALA A 1 123 ? 24.019 1.124 -32.536 1.00 91.31 123 ALA A N 1
ATOM 1026 C CA . ALA A 1 123 ? 24.923 1.663 -31.520 1.00 91.31 123 ALA A CA 1
ATOM 1027 C C . ALA A 1 123 ? 26.326 1.037 -31.607 1.00 91.31 123 ALA A C 1
ATOM 1029 O O . ALA A 1 123 ? 27.324 1.756 -31.621 1.00 91.31 123 ALA A O 1
ATOM 1030 N N . ARG A 1 124 ? 26.418 -0.293 -31.753 1.00 91.88 124 ARG A N 1
ATOM 1031 C CA . ARG A 1 124 ? 27.706 -0.993 -31.926 1.00 91.88 124 ARG A CA 1
ATOM 1032 C C . ARG A 1 124 ? 28.443 -0.557 -33.195 1.00 91.88 124 ARG A C 1
ATOM 1034 O O . ARG A 1 124 ? 29.655 -0.382 -33.152 1.00 91.88 124 ARG A O 1
ATOM 1041 N N . GLN A 1 125 ? 27.728 -0.346 -34.302 1.00 90.00 125 GLN A N 1
ATOM 1042 C CA . GLN A 1 125 ? 28.319 0.138 -35.557 1.00 90.00 125 GLN A CA 1
ATOM 1043 C C . GLN A 1 125 ? 28.863 1.570 -35.457 1.00 90.00 125 GLN A C 1
ATOM 1045 O O . GLN A 1 125 ? 29.848 1.880 -36.118 1.00 90.00 125 GLN A O 1
ATOM 1050 N N . MET A 1 126 ? 28.250 2.435 -34.642 1.00 83.88 126 MET A N 1
ATOM 1051 C CA . MET A 1 126 ? 28.747 3.799 -34.416 1.00 83.88 126 MET A CA 1
ATOM 1052 C C . MET A 1 126 ? 29.996 3.843 -33.531 1.00 83.88 126 MET A C 1
ATOM 1054 O O . MET A 1 126 ? 30.834 4.708 -33.738 1.00 83.88 126 MET A O 1
ATOM 1058 N N . ILE A 1 127 ? 30.121 2.928 -32.564 1.00 83.94 127 ILE A N 1
ATOM 1059 C CA . ILE A 1 127 ? 31.281 2.850 -31.657 1.00 83.94 127 ILE A CA 1
ATOM 1060 C C . ILE A 1 127 ? 32.487 2.176 -32.334 1.00 83.94 127 ILE A C 1
ATOM 1062 O O . ILE A 1 127 ? 33.628 2.462 -31.991 1.00 83.94 127 ILE A O 1
ATOM 1066 N N . ALA A 1 128 ? 32.253 1.276 -33.294 1.00 72.62 128 ALA A N 1
ATOM 1067 C CA . ALA A 1 128 ? 33.305 0.592 -34.051 1.00 72.62 128 ALA A CA 1
ATOM 1068 C C . ALA A 1 128 ? 33.912 1.439 -35.194 1.00 72.62 128 ALA A C 1
ATOM 1070 O O . ALA A 1 128 ? 34.648 0.898 -36.022 1.00 72.62 128 ALA A O 1
ATOM 1071 N N . LYS A 1 129 ? 33.576 2.731 -35.264 1.00 52.31 129 LYS A N 1
ATOM 1072 C CA . LYS A 1 129 ? 34.038 3.698 -36.262 1.00 52.31 129 LYS A CA 1
ATOM 1073 C C . LYS A 1 129 ? 34.907 4.755 -35.592 1.00 52.31 129 LYS A C 1
ATOM 1075 O O . LYS A 1 129 ? 35.887 5.174 -36.242 1.00 52.31 129 LYS A O 1
#

Secondary structure (DSSP, 8-state):
--GGG-EEEHHHHHHTT--HHHHHHHHTTS--EEETTEEEEEHHHHHHHHHHHHH-TTS-HHHHHHHHHHHHHHTTGGG-----TTTTS-HHHHHHHHHHHHHHHHHHHHHHHHHHHHHHHHHHHHHT-

pLDDT: mean 87.24, std 11.67, range [40.5, 96.31]

Sequence (129 aa):
MNTENQKITRLHLKSLGLTDYLVREIVKELPSEKENLYNIYSVSDVQKSIQQKLNNPRTKDTSRKKLAVVLEWLDGKSNVIEVDFLKNLTPDQRLEFLYKRNHELFEKEKEINQETDELLRKARQMIAK

Foldseek 3Di:
DPQQPDKDFLVNLVVLPDDPVVSCQLCVPFDWDDDPPTTIGRLVSSLVSLVVLLPDPPRDPVRNVSSVSVNCVSVVVNPPDPDPPCVPPDPVRVVVVVVVVVVVVVVVVVVVVVVVVVVVVVVVVVVVD

Organism: NCBI:txid376219

Radius of gyration: 24.0 Å; chains: 1; bounding box: 53×43×58 Å